Protein AF-A0A950SDT5-F1 (afdb_monomer_lite)

Sequence (131 aa):
MRRQLILTVAAVVVACAPKPQPAPVIAPAAVAPKPAAVSAEALVDHTGDSPETAVTVPADAPNEGIDFQNHWIFDRFGRFRRTGGGIAHAGESSAMRRYEVVKIELPDHSQHTVFFDITENEKTWDSQRKQ

Foldseek 3Di:
DDDDDDDDDDDPPPPPDDDDDDDPDPDPDPPDPQDAQDAPVQCPDCPQQDNSVAAEQPLPCPPLSPVVVVVVCCVVQNDKDFPDWDKGWHHDDPRIWIWTWTWIAHPVRDIGIGTHTCRSNVVVVVVVVVD

Structure (mmCIF, N/CA/C/O backbone):
data_AF-A0A950SDT5-F1
#
_entry.id   AF-A0A950SDT5-F1
#
loop_
_atom_site.group_PDB
_atom_site.id
_atom_site.type_symbol
_atom_site.label_atom_id
_atom_site.label_alt_id
_atom_site.label_comp_id
_atom_site.label_asym_id
_atom_site.label_entity_id
_atom_site.label_seq_id
_atom_site.pdbx_PDB_ins_code
_atom_site.Cartn_x
_atom_site.Cartn_y
_atom_site.Cartn_z
_atom_site.occupancy
_atom_site.B_iso_or_equiv
_atom_site.auth_seq_id
_atom_site.auth_comp_id
_atom_site.auth_asym_id
_atom_site.auth_atom_id
_atom_site.pdbx_PDB_model_num
ATOM 1 N N . MET A 1 1 ? 0.743 62.595 85.386 1.00 37.25 1 MET A N 1
ATOM 2 C CA . MET A 1 1 ? 1.461 61.519 86.104 1.00 37.25 1 MET A CA 1
ATOM 3 C C . MET A 1 1 ? 1.546 60.282 85.207 1.00 37.25 1 MET A C 1
ATOM 5 O O . MET A 1 1 ? 0.549 59.955 84.593 1.00 37.25 1 MET A O 1
ATOM 9 N N . ARG A 1 2 ? 2.741 59.669 85.133 1.00 39.59 2 ARG A N 1
ATOM 10 C CA . ARG A 1 2 ? 3.109 58.273 84.768 1.00 39.59 2 ARG A CA 1
ATOM 11 C C . ARG A 1 2 ? 2.462 57.539 83.560 1.00 39.59 2 ARG A C 1
ATOM 13 O O . ARG A 1 2 ? 1.321 57.114 83.612 1.00 39.59 2 ARG A O 1
ATOM 20 N N . ARG A 1 3 ? 3.336 57.297 82.560 1.00 42.16 3 ARG A N 1
ATOM 21 C CA . ARG A 1 3 ? 3.548 56.124 81.663 1.00 42.16 3 ARG A CA 1
ATOM 22 C C . ARG A 1 3 ? 2.585 54.924 81.778 1.00 42.16 3 ARG A C 1
ATOM 24 O O . ARG A 1 3 ? 2.474 54.391 82.872 1.00 42.16 3 ARG A O 1
ATOM 31 N N . GLN A 1 4 ? 2.196 54.346 80.631 1.00 41.06 4 GLN A N 1
ATOM 32 C CA . GLN A 1 4 ? 2.749 53.071 80.116 1.00 41.06 4 GLN A CA 1
ATOM 33 C C . GLN A 1 4 ? 2.495 52.890 78.600 1.00 41.06 4 GLN A C 1
ATOM 35 O O . GLN A 1 4 ? 1.422 53.204 78.098 1.00 41.06 4 GLN A O 1
ATOM 40 N N . LEU A 1 5 ? 3.528 52.400 77.899 1.00 50.22 5 LEU A N 1
ATOM 41 C CA . LEU A 1 5 ? 3.509 51.837 76.542 1.00 50.22 5 LEU A CA 1
ATOM 42 C C . LEU A 1 5 ? 2.827 50.464 76.563 1.00 50.22 5 LEU A C 1
ATOM 44 O O . LEU A 1 5 ? 3.197 49.669 77.422 1.00 50.22 5 LEU A O 1
ATOM 48 N N . ILE A 1 6 ? 2.032 50.125 75.541 1.00 47.91 6 ILE A N 1
ATOM 49 C CA . ILE A 1 6 ? 1.909 48.739 75.056 1.00 47.91 6 ILE A CA 1
ATOM 50 C C . ILE A 1 6 ? 1.860 48.750 73.520 1.00 47.91 6 ILE A C 1
ATOM 52 O O . ILE A 1 6 ? 0.997 49.382 72.916 1.00 47.91 6 ILE A O 1
ATOM 56 N N . LEU A 1 7 ? 2.836 48.067 72.914 1.00 45.78 7 LEU A N 1
ATOM 57 C CA . LEU A 1 7 ? 2.927 47.749 71.490 1.00 45.78 7 LEU A CA 1
ATOM 58 C C . LEU A 1 7 ? 1.785 46.819 71.056 1.00 45.78 7 LEU A C 1
ATOM 60 O O . LEU A 1 7 ? 1.440 45.88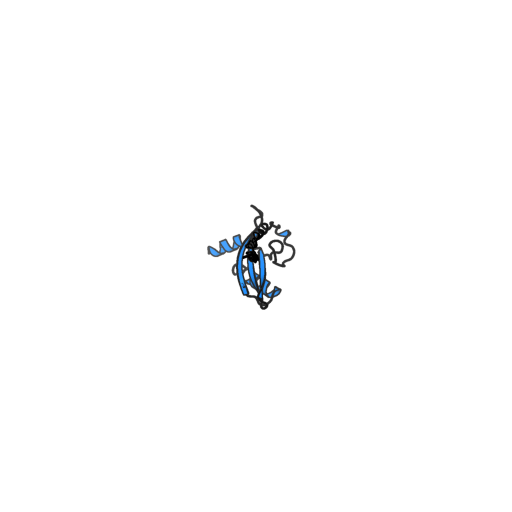9 71.780 1.00 45.78 7 LEU A O 1
ATOM 64 N N . THR A 1 8 ? 1.309 46.955 69.818 1.00 44.91 8 THR A N 1
ATOM 65 C CA . THR A 1 8 ? 0.719 45.818 69.094 1.00 44.91 8 THR A CA 1
ATOM 66 C C . THR A 1 8 ? 1.203 45.802 67.651 1.00 44.91 8 THR A C 1
ATOM 68 O O . THR A 1 8 ? 1.255 46.818 66.963 1.00 44.91 8 THR A O 1
ATOM 71 N N . VAL A 1 9 ? 1.671 44.619 67.272 1.00 48.25 9 VAL A N 1
ATOM 72 C CA . VAL A 1 9 ? 2.500 44.289 66.117 1.00 48.25 9 VAL A CA 1
ATOM 73 C C . VAL A 1 9 ? 1.642 44.163 64.860 1.00 48.25 9 VAL A C 1
ATOM 75 O O . VAL A 1 9 ? 0.591 43.526 64.877 1.00 48.25 9 VAL A O 1
ATOM 78 N N . ALA A 1 10 ? 2.122 44.744 63.762 1.00 43.88 10 ALA A N 1
ATOM 79 C CA . ALA A 1 10 ? 1.591 44.538 62.424 1.00 43.88 10 ALA A CA 1
ATOM 80 C C . ALA A 1 10 ? 1.814 43.081 61.981 1.00 43.88 10 ALA A C 1
ATOM 82 O O . ALA A 1 10 ? 2.952 42.649 61.807 1.00 43.88 10 ALA A O 1
ATOM 83 N N . ALA A 1 11 ? 0.732 42.337 61.758 1.00 42.59 11 ALA A N 1
ATOM 84 C CA . ALA A 1 11 ? 0.771 41.079 61.023 1.00 42.59 11 ALA A CA 1
ATOM 85 C C . ALA A 1 11 ? 0.485 41.370 59.542 1.00 42.59 11 ALA A C 1
ATOM 87 O O . ALA A 1 11 ? -0.657 41.332 59.090 1.00 42.59 11 ALA A O 1
ATOM 88 N N . VAL A 1 12 ? 1.533 41.701 58.782 1.00 47.66 12 VAL A N 1
ATOM 89 C CA . VAL A 1 12 ? 1.480 41.658 57.316 1.00 47.66 12 VAL A CA 1
ATOM 90 C C . VAL A 1 12 ? 1.541 40.187 56.920 1.00 47.66 12 VAL A C 1
ATOM 92 O O . VAL A 1 12 ? 2.595 39.557 56.974 1.00 47.66 12 VAL A O 1
ATOM 95 N N . VAL A 1 13 ? 0.393 39.623 56.553 1.00 46.50 13 VAL A N 1
ATOM 96 C CA . VAL A 1 13 ? 0.324 38.342 55.845 1.00 46.50 13 VAL A CA 1
ATOM 97 C C . VAL A 1 13 ? 0.982 38.525 54.479 1.00 46.50 13 VAL A C 1
ATOM 99 O O . VAL A 1 13 ? 0.414 39.110 53.561 1.00 46.50 13 VAL A O 1
ATOM 102 N N . VAL A 1 14 ? 2.220 38.045 54.361 1.00 44.50 14 VAL A N 1
ATOM 103 C CA . VAL A 1 14 ? 2.907 37.870 53.082 1.00 44.50 14 VAL A CA 1
ATOM 104 C C . VAL A 1 14 ? 2.171 36.764 52.329 1.00 44.50 14 VAL A C 1
ATOM 106 O O . VAL A 1 14 ? 2.380 35.577 52.570 1.00 44.50 14 VAL A O 1
ATOM 109 N N . ALA A 1 15 ? 1.267 37.160 51.437 1.00 46.75 15 ALA A N 1
ATOM 110 C CA . ALA A 1 15 ? 0.688 36.264 50.452 1.00 46.75 15 ALA A CA 1
ATOM 111 C C . ALA A 1 15 ? 1.809 35.806 49.504 1.00 46.75 15 ALA A C 1
ATOM 113 O O . ALA A 1 15 ? 2.302 36.583 48.686 1.00 46.75 15 ALA A O 1
ATOM 114 N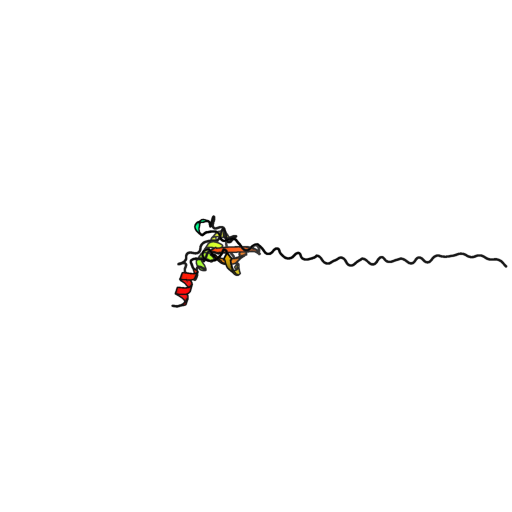 N . CYS A 1 16 ? 2.242 34.550 49.629 1.00 44.12 16 CYS A N 1
ATOM 115 C CA . CYS A 1 16 ? 3.059 33.905 48.607 1.00 44.12 16 CYS A CA 1
ATOM 116 C C . CYS A 1 16 ? 2.236 33.822 47.317 1.00 44.12 16 CYS A C 1
ATOM 118 O O . CYS A 1 16 ? 1.304 33.028 47.215 1.00 44.12 16 CYS A O 1
ATOM 120 N N . ALA A 1 17 ? 2.581 34.649 46.333 1.00 51.59 17 ALA A N 1
ATOM 121 C CA . ALA A 1 17 ? 2.109 34.481 44.969 1.00 51.59 17 ALA A CA 1
ATOM 122 C C . ALA A 1 17 ? 2.640 33.139 44.418 1.00 51.59 17 ALA A C 1
ATOM 124 O O . ALA A 1 17 ? 3.852 32.902 44.493 1.00 51.59 17 ALA A O 1
ATOM 125 N N . PRO A 1 18 ? 1.793 32.246 43.874 1.00 51.19 18 PRO A N 1
ATOM 126 C CA . PRO A 1 18 ? 2.284 31.051 43.207 1.00 51.19 18 PRO A CA 1
ATOM 127 C C . PRO A 1 18 ? 3.059 31.458 41.947 1.00 51.19 18 PRO A C 1
ATOM 129 O O . PRO A 1 18 ? 2.584 32.236 41.119 1.00 51.19 18 PRO A O 1
ATOM 132 N N . LYS A 1 19 ? 4.284 30.941 41.825 1.00 51.94 19 LYS A N 1
ATOM 133 C CA . LYS A 1 19 ? 5.119 31.075 40.625 1.00 51.94 19 LYS A CA 1
ATOM 134 C C . LYS A 1 19 ? 4.361 30.516 39.409 1.00 51.94 19 LYS A C 1
ATOM 136 O O . LYS A 1 19 ? 3.760 29.449 39.540 1.00 51.94 19 LYS A O 1
ATOM 141 N N . PRO A 1 20 ? 4.428 31.159 38.230 1.00 49.53 20 PRO A N 1
ATOM 142 C CA . PRO A 1 20 ? 3.913 30.575 36.998 1.00 49.53 20 PRO A CA 1
ATOM 143 C C . PRO A 1 20 ? 4.600 29.233 36.741 1.00 49.53 20 PRO A C 1
ATOM 145 O O . PRO A 1 20 ? 5.829 29.156 36.675 1.00 49.53 20 PRO A O 1
ATOM 148 N N . GLN A 1 21 ? 3.806 28.173 36.627 1.00 56.75 21 GLN A N 1
ATOM 149 C CA . GLN A 1 21 ? 4.288 26.866 36.210 1.00 56.75 21 GLN A CA 1
ATOM 150 C C . GLN A 1 21 ? 4.651 26.940 34.718 1.00 56.75 21 GLN A C 1
ATOM 152 O O . GLN A 1 21 ? 3.825 27.407 33.929 1.00 56.75 21 GLN A O 1
ATOM 157 N N . PRO A 1 22 ? 5.865 26.535 34.305 1.00 55.12 22 PRO A N 1
ATOM 158 C CA . PRO A 1 22 ? 6.221 26.492 32.893 1.00 55.12 22 PRO A CA 1
ATOM 159 C C . PRO A 1 22 ? 5.250 25.584 32.131 1.00 55.12 22 PRO A C 1
ATOM 161 O O . PRO A 1 22 ? 4.918 24.495 32.604 1.00 55.12 22 PRO A O 1
ATOM 164 N N . ALA A 1 23 ? 4.795 26.037 30.961 1.00 61.16 23 ALA A N 1
ATOM 165 C CA . ALA A 1 23 ? 3.981 25.230 30.061 1.00 61.16 23 ALA A CA 1
ATOM 166 C C . ALA A 1 23 ? 4.719 23.922 29.704 1.00 61.16 23 ALA A C 1
ATOM 168 O O . ALA A 1 23 ? 5.949 23.944 29.574 1.00 61.16 23 ALA A O 1
A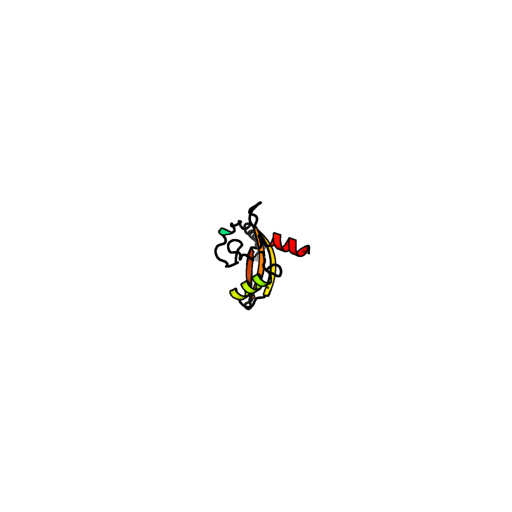TOM 169 N N . PRO A 1 24 ? 4.008 22.791 29.526 1.00 52.88 24 PRO A N 1
ATOM 170 C CA . PRO A 1 24 ? 4.626 21.563 29.050 1.00 52.88 24 PRO A CA 1
ATOM 171 C C . PRO A 1 24 ? 5.282 21.841 27.698 1.00 52.88 24 PRO A C 1
ATOM 173 O O . PRO A 1 24 ? 4.618 22.253 26.746 1.00 52.88 24 PRO A O 1
ATOM 176 N N . VAL A 1 25 ? 6.594 21.641 27.623 1.00 55.75 25 VAL A N 1
ATOM 177 C CA . VAL A 1 25 ? 7.313 21.660 26.353 1.00 55.75 25 VAL A CA 1
ATOM 178 C C . VAL A 1 25 ? 6.794 20.468 25.558 1.00 55.75 25 VAL A C 1
ATOM 180 O O . VAL A 1 25 ? 7.056 19.321 25.917 1.00 55.75 25 VAL A O 1
ATOM 183 N N . ILE A 1 26 ? 6.015 20.736 24.509 1.00 55.22 26 ILE A N 1
ATOM 184 C CA . ILE A 1 26 ? 5.672 19.731 23.505 1.00 55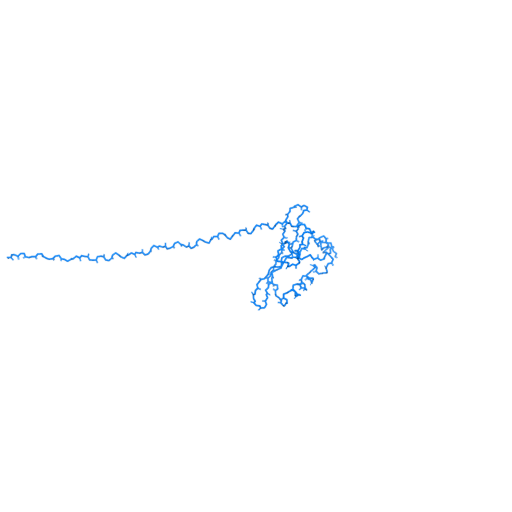.22 26 ILE A CA 1
ATOM 185 C C . ILE A 1 26 ? 7.006 19.313 22.891 1.00 55.22 26 ILE A C 1
ATOM 187 O O . ILE A 1 26 ? 7.635 20.088 22.168 1.00 55.22 26 ILE A O 1
ATOM 191 N N . ALA A 1 27 ? 7.480 18.122 23.253 1.00 52.44 27 ALA A N 1
ATOM 192 C CA . ALA A 1 27 ? 8.627 17.522 22.598 1.00 52.44 27 ALA A CA 1
ATOM 193 C C . ALA A 1 27 ? 8.330 17.471 21.089 1.00 52.44 27 ALA A C 1
ATOM 195 O O . ALA A 1 27 ? 7.208 17.107 20.718 1.00 52.44 27 ALA A O 1
ATOM 196 N N . PRO A 1 28 ? 9.280 17.842 20.212 1.00 49.88 28 PRO A N 1
ATOM 197 C CA . PRO A 1 28 ? 9.113 17.645 18.781 1.00 49.88 28 PRO A CA 1
ATOM 198 C C . PRO A 1 28 ? 8.722 16.188 18.546 1.00 49.88 28 PRO A C 1
ATOM 200 O O . PRO A 1 28 ? 9.393 15.288 19.057 1.00 49.88 28 PRO A O 1
ATOM 203 N N . ALA A 1 29 ? 7.626 15.959 17.818 1.00 56.38 29 ALA A N 1
ATOM 204 C CA . ALA A 1 29 ? 7.289 14.624 17.354 1.00 56.38 29 ALA A CA 1
ATOM 205 C C . ALA A 1 29 ? 8.543 14.062 16.678 1.00 56.38 29 ALA A C 1
ATOM 207 O O . ALA A 1 29 ? 9.074 14.689 15.757 1.00 56.38 29 ALA A O 1
ATOM 208 N N . ALA A 1 30 ? 9.062 12.948 17.199 1.00 49.47 30 ALA A N 1
ATOM 209 C CA . ALA A 1 30 ? 10.201 12.281 16.600 1.00 49.47 30 ALA A CA 1
ATOM 210 C C . ALA A 1 30 ? 9.852 12.048 15.131 1.00 49.47 30 ALA A C 1
ATOM 212 O O . ALA A 1 30 ? 8.862 11.381 14.824 1.00 49.47 30 ALA A O 1
ATOM 213 N N . VAL A 1 31 ? 10.613 12.673 14.232 1.00 48.66 31 VAL A N 1
ATOM 214 C CA . VAL A 1 31 ? 10.480 12.427 12.801 1.00 48.66 31 VAL A CA 1
ATOM 215 C C . VAL A 1 31 ? 10.758 10.943 12.635 1.00 48.66 31 VAL A C 1
ATOM 217 O O . VAL A 1 31 ? 11.875 10.497 12.904 1.00 48.66 31 VAL A O 1
ATOM 220 N N . ALA A 1 32 ? 9.722 10.174 12.295 1.00 53.88 32 ALA A N 1
ATOM 221 C CA . ALA A 1 32 ? 9.887 8.759 12.025 1.00 53.88 32 ALA A CA 1
ATOM 222 C C . ALA A 1 32 ? 10.995 8.622 10.966 1.00 53.88 32 ALA A C 1
ATOM 224 O O . ALA A 1 32 ? 10.977 9.375 9.983 1.00 53.88 32 ALA A O 1
ATOM 225 N N . PRO A 1 33 ? 11.996 7.750 11.182 1.00 52.31 33 PRO A N 1
ATOM 226 C CA . PRO A 1 33 ? 13.074 7.576 10.224 1.00 52.31 33 PRO A CA 1
ATOM 227 C C . PRO A 1 33 ? 12.474 7.251 8.857 1.00 52.31 33 PRO A C 1
ATOM 229 O O . PRO A 1 33 ? 11.486 6.520 8.762 1.00 52.31 33 PRO A O 1
ATOM 232 N N . LYS A 1 34 ? 13.055 7.832 7.800 1.00 53.84 34 LYS A N 1
ATOM 233 C CA . LYS A 1 34 ? 12.657 7.512 6.429 1.00 53.84 34 LYS A CA 1
ATOM 234 C C . LYS A 1 34 ? 12.739 5.985 6.275 1.00 53.84 34 LYS A C 1
ATOM 236 O O . LYS A 1 34 ? 13.806 5.442 6.571 1.00 53.84 34 LYS A O 1
ATOM 241 N N . PRO A 1 35 ? 11.661 5.306 5.848 1.00 57.28 35 PRO A N 1
ATOM 242 C CA . PRO A 1 35 ? 11.677 3.859 5.694 1.00 57.28 35 PRO A CA 1
ATOM 243 C C . PRO A 1 35 ? 12.831 3.427 4.790 1.00 57.28 35 PRO A C 1
ATOM 245 O O . PRO A 1 35 ? 13.079 4.044 3.744 1.00 57.28 35 PRO A O 1
ATOM 248 N N . ALA A 1 36 ? 13.559 2.397 5.212 1.00 63.25 36 ALA A N 1
ATOM 249 C CA . ALA A 1 36 ? 14.586 1.795 4.380 1.00 63.25 36 ALA A CA 1
ATOM 250 C C . ALA A 1 36 ? 13.901 1.060 3.218 1.00 63.25 36 ALA A C 1
ATOM 252 O O . ALA A 1 36 ? 12.837 0.471 3.393 1.00 63.25 36 ALA A O 1
ATOM 253 N N . ALA A 1 37 ? 14.478 1.100 2.014 1.00 58.22 37 ALA A N 1
ATOM 254 C CA . ALA A 1 37 ? 13.980 0.212 0.967 1.00 58.22 37 ALA A CA 1
ATOM 255 C C . ALA A 1 37 ? 14.345 -1.230 1.298 1.00 58.22 37 ALA A C 1
ATOM 257 O O . ALA A 1 37 ? 15.505 -1.537 1.570 1.00 58.22 37 ALA A O 1
ATOM 258 N N . VAL A 1 38 ? 13.354 -2.103 1.178 1.00 64.88 38 VAL A N 1
ATOM 259 C CA . VAL A 1 38 ? 13.544 -3.547 1.069 1.00 64.88 38 VAL A CA 1
ATOM 260 C C . VAL A 1 38 ? 13.487 -3.951 -0.398 1.00 64.88 38 VAL A C 1
ATOM 262 O O . VAL A 1 38 ? 12.732 -3.364 -1.177 1.00 64.88 38 VAL A O 1
ATOM 265 N N . SER A 1 39 ? 14.290 -4.935 -0.801 1.00 58.19 39 SER A N 1
ATOM 266 C CA . SER A 1 39 ? 14.237 -5.457 -2.170 1.00 58.19 39 SER A CA 1
ATOM 267 C C . SER A 1 39 ? 12.909 -6.185 -2.429 1.00 58.19 39 SER A C 1
ATOM 269 O O . SER A 1 39 ? 12.211 -6.562 -1.487 1.00 58.19 39 SER A O 1
ATOM 271 N N . ALA A 1 40 ? 12.522 -6.353 -3.699 1.00 60.03 40 ALA A N 1
ATOM 272 C CA . ALA A 1 40 ? 11.253 -6.999 -4.071 1.00 60.03 40 ALA A CA 1
ATOM 273 C C . ALA A 1 40 ? 11.141 -8.410 -3.499 1.00 60.03 40 ALA A C 1
ATOM 275 O O . ALA A 1 40 ? 10.088 -8.810 -3.016 1.00 60.03 40 ALA A O 1
ATOM 276 N N . GLU A 1 41 ? 12.262 -9.122 -3.487 1.00 58.59 41 GLU A N 1
ATOM 277 C CA . GLU A 1 41 ? 12.380 -10.495 -3.011 1.00 58.59 41 GLU A CA 1
ATOM 278 C C . GLU A 1 41 ? 12.367 -10.586 -1.477 1.00 58.59 41 GLU A C 1
ATOM 280 O O . GLU A 1 41 ? 12.165 -11.666 -0.930 1.00 58.59 41 GLU A O 1
ATOM 285 N N . ALA A 1 42 ? 12.602 -9.463 -0.789 1.00 57.25 42 ALA A N 1
ATOM 286 C CA . ALA A 1 42 ? 12.663 -9.360 0.666 1.00 57.25 42 ALA A CA 1
ATOM 287 C C . ALA A 1 42 ? 11.357 -8.854 1.300 1.00 57.25 42 ALA A C 1
ATOM 289 O O . ALA A 1 42 ? 11.302 -8.723 2.522 1.00 57.25 42 ALA A O 1
ATOM 290 N N . LEU A 1 43 ? 10.318 -8.578 0.500 1.00 60.16 43 LEU A N 1
ATOM 291 C CA . LEU A 1 43 ? 8.967 -8.333 1.006 1.00 60.16 43 LEU A CA 1
ATOM 292 C C . LEU A 1 43 ? 8.442 -9.644 1.606 1.00 60.16 43 LEU A C 1
ATOM 294 O O . LEU A 1 43 ? 8.038 -10.557 0.885 1.00 60.16 43 LEU A O 1
ATOM 298 N N . VAL A 1 44 ? 8.514 -9.758 2.933 1.00 55.19 44 VAL A N 1
ATOM 299 C CA . VAL A 1 44 ? 8.071 -10.938 3.678 1.00 55.19 44 VAL A CA 1
ATOM 300 C C . VAL A 1 44 ? 6.767 -10.615 4.389 1.00 55.19 44 VAL A C 1
ATOM 302 O O . VAL A 1 44 ? 6.708 -9.734 5.237 1.00 55.19 44 VAL A O 1
ATOM 305 N N . ASP A 1 45 ? 5.769 -11.416 4.038 1.00 54.44 45 ASP A N 1
ATOM 306 C CA . ASP A 1 45 ? 4.389 -11.430 4.508 1.00 54.44 45 ASP A CA 1
ATOM 307 C C . ASP A 1 45 ? 3.580 -10.150 4.244 1.00 54.44 45 ASP A C 1
ATOM 309 O O . ASP A 1 45 ? 3.922 -9.029 4.604 1.00 54.44 45 ASP A O 1
ATOM 313 N N . HIS A 1 46 ? 2.449 -10.365 3.583 1.00 64.38 46 HIS A N 1
ATOM 314 C CA . HIS A 1 46 ? 1.554 -9.368 3.018 1.00 64.38 46 HIS A CA 1
ATOM 315 C C . HIS A 1 46 ? 0.682 -8.736 4.103 1.00 64.38 46 HIS A C 1
ATOM 317 O O . HIS A 1 46 ? -0.532 -8.703 3.959 1.00 64.38 46 HIS A O 1
ATOM 323 N N . THR A 1 47 ? 1.221 -8.320 5.246 1.00 82.25 47 THR A N 1
ATOM 324 C CA . THR A 1 47 ? 0.407 -7.703 6.306 1.00 82.25 47 THR A CA 1
ATOM 325 C C . THR A 1 47 ? 0.042 -6.260 5.981 1.00 82.25 47 THR A C 1
ATOM 327 O O . THR A 1 47 ? -0.989 -5.7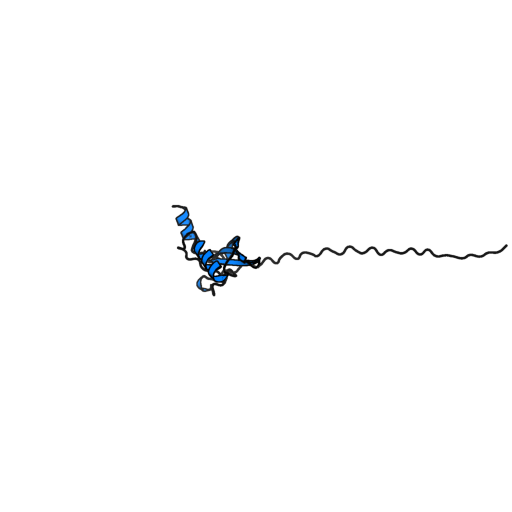80 6.456 1.00 82.25 47 THR A O 1
ATOM 330 N N . GLY A 1 48 ? 0.834 -5.605 5.125 1.00 85.06 48 GLY A N 1
ATOM 331 C CA . GLY A 1 48 ? 0.586 -4.268 4.605 1.00 85.06 48 GLY A CA 1
ATOM 332 C C . GLY A 1 48 ? 0.727 -3.159 5.642 1.00 85.06 48 GLY A C 1
ATOM 333 O O . GLY A 1 48 ? 0.328 -2.042 5.362 1.00 85.06 48 GLY A O 1
ATOM 334 N N . ASP A 1 49 ? 1.250 -3.420 6.834 1.00 89.50 49 ASP A N 1
ATOM 335 C CA . ASP A 1 49 ? 1.349 -2.455 7.935 1.00 89.50 49 ASP A CA 1
ATOM 336 C C . ASP A 1 49 ? 2.595 -1.556 7.863 1.00 89.50 49 ASP A C 1
ATOM 338 O O . ASP A 1 49 ? 2.649 -0.522 8.534 1.00 89.50 49 ASP A O 1
ATOM 342 N N . SER A 1 50 ? 3.565 -1.893 7.009 1.00 88.19 50 SER A N 1
ATOM 343 C CA . SER A 1 50 ? 4.737 -1.066 6.726 1.00 88.19 50 SER A CA 1
ATOM 344 C C . SER A 1 50 ? 5.219 -1.225 5.273 1.00 88.19 50 SER A C 1
ATOM 346 O O . SER A 1 50 ? 4.756 -2.112 4.555 1.00 88.19 50 SER A O 1
ATOM 348 N N . PRO A 1 51 ? 6.153 -0.379 4.796 1.00 86.75 51 PRO A N 1
ATOM 349 C CA . PRO A 1 51 ? 6.794 -0.566 3.491 1.00 86.75 51 PRO A CA 1
ATOM 350 C C . PRO A 1 51 ? 7.502 -1.920 3.334 1.00 86.75 51 PRO A C 1
ATOM 352 O O . PRO A 1 51 ? 7.569 -2.450 2.229 1.00 86.75 51 PRO A O 1
ATOM 355 N N . GLU A 1 52 ? 8.018 -2.485 4.427 1.00 83.81 52 GLU A N 1
ATOM 356 C CA . GLU A 1 52 ? 8.719 -3.772 4.452 1.00 83.81 52 GLU A CA 1
ATOM 357 C C . GLU A 1 52 ? 7.784 -4.981 4.295 1.00 83.81 52 GLU A C 1
ATOM 359 O O . GLU A 1 52 ? 8.214 -6.032 3.821 1.00 83.81 52 GLU A O 1
ATOM 364 N N . THR A 1 53 ? 6.510 -4.816 4.653 1.00 87.12 53 THR A N 1
ATOM 365 C CA . THR A 1 53 ? 5.444 -5.830 4.568 1.00 87.12 53 THR A CA 1
ATOM 366 C C . THR A 1 53 ? 4.376 -5.459 3.533 1.00 87.12 53 THR A C 1
ATOM 368 O O . THR A 1 53 ? 3.248 -5.967 3.554 1.00 87.12 53 THR A O 1
ATOM 371 N N . ALA A 1 54 ? 4.706 -4.526 2.634 1.00 90.44 54 ALA A N 1
ATOM 372 C CA . ALA A 1 54 ? 3.768 -3.969 1.674 1.00 90.44 54 ALA A CA 1
ATOM 373 C C . ALA A 1 54 ? 3.185 -5.043 0.745 1.00 90.44 54 ALA A C 1
ATOM 375 O O . ALA A 1 54 ? 3.853 -5.991 0.327 1.00 90.44 54 ALA A O 1
ATOM 376 N N . VAL A 1 55 ? 1.920 -4.862 0.371 1.00 91.62 55 VAL A N 1
ATOM 377 C CA . VAL A 1 55 ? 1.220 -5.782 -0.528 1.00 91.62 55 VAL A CA 1
ATOM 378 C C . VAL A 1 55 ? 1.515 -5.397 -1.974 1.00 91.62 55 VAL A C 1
ATOM 380 O O . VAL A 1 55 ? 1.180 -4.295 -2.403 1.00 91.62 55 VAL A O 1
ATOM 383 N N . THR A 1 56 ? 2.122 -6.296 -2.746 1.00 91.56 56 THR A N 1
ATOM 384 C CA . THR A 1 56 ? 2.393 -6.052 -4.168 1.00 91.56 56 THR A CA 1
ATOM 385 C C . THR A 1 56 ? 1.097 -5.989 -4.968 1.00 91.56 56 THR A C 1
ATOM 387 O O . THR A 1 56 ? 0.308 -6.935 -4.968 1.00 91.56 56 THR A O 1
ATOM 390 N N . VAL A 1 57 ? 0.894 -4.881 -5.678 1.00 90.75 57 VAL A N 1
ATOM 391 C CA . VAL A 1 57 ? -0.210 -4.733 -6.628 1.00 90.75 57 VAL A CA 1
ATOM 392 C C . VAL A 1 57 ? 0.244 -5.283 -7.981 1.00 90.75 57 VAL A C 1
ATOM 394 O O . VAL A 1 57 ? 1.311 -4.899 -8.459 1.00 90.75 57 VAL A O 1
ATOM 397 N N . PRO A 1 58 ? -0.531 -6.163 -8.639 1.00 88.00 58 PRO A N 1
ATOM 398 C CA . PRO A 1 58 ? -0.192 -6.618 -9.984 1.00 88.00 58 PRO A CA 1
ATOM 399 C C . PRO A 1 58 ? -0.073 -5.434 -10.952 1.00 88.00 58 PRO A C 1
ATOM 401 O O . PRO A 1 58 ? -0.928 -4.547 -10.958 1.00 88.00 58 PRO A O 1
ATOM 404 N N . ALA A 1 59 ? 0.984 -5.401 -11.768 1.00 86.31 59 ALA A N 1
ATOM 405 C CA . ALA A 1 59 ? 1.255 -4.287 -12.687 1.00 86.31 59 ALA A CA 1
ATOM 406 C C . ALA A 1 59 ? 0.170 -4.116 -13.768 1.00 86.31 59 ALA A C 1
ATOM 408 O O . ALA A 1 59 ? -0.013 -3.023 -14.302 1.00 86.31 59 ALA A O 1
ATOM 409 N N . ASP A 1 60 ? -0.544 -5.194 -14.078 1.00 82.38 60 ASP A N 1
ATOM 410 C CA . ASP A 1 60 ? -1.660 -5.283 -15.016 1.00 82.38 60 ASP A CA 1
ATOM 411 C C . ASP A 1 60 ? -3.035 -5.193 -14.332 1.00 82.38 60 ASP A C 1
ATOM 413 O O . ASP A 1 60 ? -4.062 -5.359 -14.994 1.00 82.38 60 ASP A O 1
ATOM 417 N N . ALA A 1 61 ? -3.079 -4.908 -13.023 1.00 84.62 61 ALA A N 1
ATOM 418 C CA . ALA A 1 61 ? -4.337 -4.765 -12.308 1.00 84.62 61 ALA A CA 1
ATOM 419 C C . ALA A 1 61 ? -5.185 -3.635 -12.932 1.00 84.62 61 ALA A C 1
ATOM 421 O O . ALA A 1 61 ? -4.680 -2.522 -13.136 1.00 84.62 61 ALA A O 1
ATOM 422 N N . PRO A 1 62 ? -6.475 -3.893 -13.221 1.00 83.06 62 PRO A N 1
ATOM 423 C CA . PRO A 1 62 ? -7.364 -2.895 -13.799 1.00 83.06 62 PRO A CA 1
ATOM 424 C C . PRO A 1 62 ? -7.596 -1.735 -12.827 1.00 83.06 62 PRO A C 1
ATOM 426 O O . PRO A 1 62 ? -7.348 -1.858 -11.625 1.00 83.06 62 PRO A O 1
ATOM 429 N N . ASN A 1 63 ? -8.109 -0.618 -13.355 1.00 86.56 63 ASN A N 1
ATOM 430 C CA . ASN A 1 63 ? -8.485 0.562 -12.566 1.00 86.56 63 ASN A CA 1
ATOM 431 C C . ASN A 1 63 ? -7.355 1.036 -11.633 1.00 86.56 63 ASN A C 1
ATOM 433 O O . ASN A 1 63 ? -7.563 1.248 -10.440 1.00 86.56 63 ASN A O 1
ATOM 437 N N . GLU A 1 64 ? -6.131 1.095 -12.162 1.00 84.50 64 GLU A N 1
ATOM 438 C CA . GLU A 1 64 ? -4.937 1.476 -11.400 1.00 84.50 64 GLU A CA 1
ATOM 439 C C . GLU A 1 64 ? -4.760 0.654 -10.101 1.00 84.50 64 GLU A C 1
ATOM 441 O O . GLU A 1 64 ? -4.304 1.142 -9.068 1.00 84.50 64 GLU A O 1
ATOM 446 N N . GLY A 1 65 ? -5.174 -0.619 -10.115 1.00 89.69 65 GLY A N 1
ATOM 447 C CA . GLY A 1 65 ? -5.087 -1.514 -8.962 1.00 89.69 65 GLY A CA 1
ATOM 448 C C . GLY A 1 65 ? -5.990 -1.151 -7.778 1.00 89.69 65 GLY A C 1
ATOM 449 O O . GLY A 1 65 ? -5.928 -1.827 -6.751 1.00 89.69 65 GLY A O 1
ATOM 450 N N . ILE A 1 66 ? -6.853 -0.138 -7.898 1.00 91.50 66 ILE A N 1
ATOM 451 C CA . ILE A 1 66 ? -7.746 0.318 -6.821 1.00 91.50 66 ILE A CA 1
ATOM 452 C C . ILE A 1 66 ? -8.674 -0.814 -6.366 1.00 91.50 66 ILE A C 1
ATOM 454 O O . ILE A 1 66 ? -8.885 -1.003 -5.164 1.00 91.50 66 ILE A O 1
ATOM 458 N N . ASP A 1 67 ? -9.193 -1.595 -7.313 1.00 91.62 67 ASP A N 1
ATOM 459 C CA . ASP A 1 67 ? -10.109 -2.701 -7.030 1.00 91.62 67 ASP A CA 1
ATOM 460 C C . ASP A 1 67 ? -9.398 -3.818 -6.258 1.00 91.62 67 ASP A C 1
ATOM 462 O O . ASP A 1 67 ? -9.919 -4.313 -5.259 1.00 91.62 67 ASP A O 1
ATOM 466 N N . PHE A 1 68 ? -8.169 -4.154 -6.664 1.00 92.94 68 PHE A N 1
ATOM 467 C CA . PHE A 1 68 ? -7.324 -5.117 -5.958 1.00 92.94 68 PHE A CA 1
ATOM 468 C C . PHE A 1 68 ? -7.065 -4.670 -4.516 1.00 92.94 68 PHE A C 1
ATOM 470 O O . PHE A 1 68 ? -7.301 -5.435 -3.584 1.00 92.94 68 PHE A O 1
ATOM 477 N N . GLN A 1 69 ? -6.647 -3.416 -4.322 1.00 94.81 69 GLN A N 1
ATOM 478 C CA . GLN A 1 69 ? -6.391 -2.869 -2.989 1.00 94.81 69 GLN A CA 1
ATOM 479 C C . GLN A 1 69 ? -7.645 -2.925 -2.109 1.00 94.81 69 GLN A C 1
ATOM 481 O O . GLN A 1 69 ? -7.573 -3.319 -0.949 1.00 94.81 69 GLN A O 1
ATOM 486 N N . ASN A 1 70 ? -8.805 -2.534 -2.646 1.00 95.81 70 ASN A N 1
ATOM 487 C CA . ASN A 1 70 ? -10.059 -2.532 -1.895 1.00 95.81 70 ASN A CA 1
ATOM 488 C C . ASN A 1 70 ? -10.514 -3.939 -1.507 1.00 95.81 70 ASN A C 1
ATOM 490 O O . ASN A 1 70 ? -10.926 -4.130 -0.365 1.00 95.81 70 ASN A O 1
ATOM 494 N N . HIS A 1 71 ? -10.429 -4.908 -2.423 1.00 95.38 71 HIS A N 1
ATOM 495 C CA . HIS A 1 71 ? -10.740 -6.302 -2.111 1.00 95.38 71 HIS A CA 1
ATOM 496 C C . HIS A 1 71 ? -9.791 -6.856 -1.056 1.00 95.38 71 HIS A C 1
ATOM 498 O O . HIS A 1 71 ? -10.249 -7.404 -0.061 1.00 95.38 71 HIS A O 1
ATOM 504 N N . TRP A 1 72 ? -8.489 -6.613 -1.202 1.00 94.50 72 TRP A N 1
ATOM 505 C CA . TRP A 1 72 ? -7.505 -7.067 -0.230 1.00 94.50 72 TRP A CA 1
ATOM 506 C C . TRP A 1 72 ? -7.767 -6.500 1.179 1.00 94.50 72 TRP A C 1
ATOM 508 O O . TRP A 1 72 ? -7.759 -7.239 2.163 1.00 94.50 72 TRP A O 1
ATOM 518 N N . ILE A 1 73 ? -8.065 -5.196 1.288 1.00 96.06 73 ILE A N 1
ATOM 519 C CA . ILE A 1 73 ? -8.419 -4.564 2.572 1.00 96.06 73 ILE A CA 1
ATOM 520 C C . ILE A 1 73 ? -9.704 -5.180 3.131 1.00 96.06 73 ILE A C 1
ATOM 522 O O . ILE A 1 73 ? -9.773 -5.458 4.329 1.00 96.06 73 ILE A O 1
ATOM 526 N N . PHE A 1 74 ? -10.717 -5.386 2.285 1.00 95.25 74 PHE A N 1
ATOM 527 C CA . PHE A 1 74 ? -11.991 -5.963 2.703 1.00 95.25 74 PHE A CA 1
ATOM 528 C C . PHE A 1 74 ? -11.822 -7.383 3.247 1.00 95.25 74 PHE A C 1
ATOM 530 O O . PHE A 1 74 ? -12.357 -7.698 4.307 1.00 95.25 74 PHE A O 1
ATOM 537 N N . ASP A 1 75 ? -11.042 -8.216 2.566 1.00 93.44 75 ASP A N 1
ATOM 538 C CA . ASP A 1 75 ? -10.796 -9.597 2.976 1.00 93.44 75 ASP A CA 1
ATOM 539 C C . ASP A 1 75 ? -10.068 -9.667 4.326 1.00 93.44 75 ASP A C 1
ATOM 541 O O . ASP A 1 75 ? -10.309 -10.580 5.118 1.00 93.44 75 ASP A O 1
ATOM 545 N N . ARG A 1 76 ? -9.208 -8.683 4.624 1.00 93.50 76 ARG A N 1
ATOM 546 C CA . ARG A 1 76 ? -8.423 -8.649 5.865 1.00 93.50 76 ARG A CA 1
ATOM 547 C C . ARG A 1 76 ? -9.132 -7.989 7.043 1.00 93.50 76 ARG A C 1
ATOM 549 O O . ARG A 1 76 ? -9.024 -8.475 8.167 1.00 93.50 76 ARG A O 1
ATOM 556 N N . PHE A 1 77 ? -9.816 -6.873 6.812 1.00 94.56 77 PHE A N 1
ATOM 557 C CA . PHE A 1 77 ? -10.379 -6.033 7.874 1.00 94.56 77 PHE A CA 1
ATOM 558 C C . PHE A 1 77 ? -11.914 -5.993 7.880 1.00 94.56 77 PHE A C 1
ATOM 560 O O . PHE A 1 77 ? -12.517 -5.441 8.801 1.00 94.56 77 PHE A O 1
ATOM 567 N N . GLY A 1 78 ? -12.572 -6.575 6.876 1.00 95.31 78 GLY A N 1
ATOM 568 C CA . GLY A 1 78 ? -14.015 -6.477 6.690 1.00 95.31 78 GLY A CA 1
ATOM 569 C C . GLY A 1 78 ? -14.432 -5.105 6.162 1.00 95.31 78 GLY A C 1
ATOM 570 O O . GLY A 1 78 ? -13.761 -4.501 5.331 1.00 95.31 78 GLY A O 1
ATOM 571 N N . ARG A 1 79 ? -15.582 -4.591 6.617 1.00 97.56 79 ARG A N 1
ATOM 572 C CA . ARG A 1 79 ? -16.060 -3.262 6.197 1.00 97.56 79 ARG A CA 1
ATOM 573 C C . ARG A 1 79 ? -15.086 -2.179 6.651 1.00 97.56 79 ARG A C 1
ATOM 575 O O . ARG A 1 79 ? -14.749 -2.115 7.825 1.00 97.56 79 ARG A O 1
ATOM 582 N N . PHE A 1 80 ? -14.739 -1.273 5.749 1.00 98.00 80 PHE A N 1
ATOM 583 C CA . PHE A 1 80 ? -13.851 -0.155 6.039 1.00 98.00 80 PHE A CA 1
ATOM 584 C C . PHE A 1 80 ? -14.308 1.106 5.307 1.00 98.00 80 PHE A C 1
ATOM 586 O O . PHE A 1 80 ? -15.056 1.053 4.328 1.00 98.00 80 PHE A O 1
ATOM 593 N N . ARG A 1 81 ? -13.818 2.252 5.770 1.00 98.00 81 ARG A N 1
ATOM 594 C CA . ARG A 1 81 ? -13.906 3.537 5.078 1.00 98.00 81 ARG A CA 1
ATOM 595 C C . ARG A 1 81 ? -12.495 4.027 4.789 1.00 98.00 81 ARG A C 1
ATOM 597 O O . ARG A 1 81 ? -11.703 4.144 5.718 1.00 98.00 81 ARG A O 1
ATOM 604 N N . ARG A 1 82 ? -12.173 4.367 3.536 1.00 96.69 82 ARG A N 1
ATOM 605 C CA . ARG A 1 82 ? -10.926 5.097 3.244 1.00 96.69 82 ARG A CA 1
ATOM 606 C C . ARG A 1 82 ? -11.031 6.501 3.842 1.00 96.69 82 ARG A C 1
ATOM 608 O O . ARG A 1 82 ? -11.971 7.237 3.548 1.00 96.69 82 ARG A O 1
ATOM 615 N N . THR A 1 83 ? -10.091 6.858 4.707 1.00 97.44 83 THR A N 1
ATOM 616 C CA . THR A 1 83 ? -10.024 8.172 5.365 1.00 97.44 83 THR A CA 1
ATOM 617 C C . THR A 1 83 ? -9.023 9.106 4.703 1.00 97.44 83 THR A C 1
ATOM 619 O O . THR A 1 83 ? -9.097 10.318 4.888 1.00 97.44 83 THR A O 1
ATOM 622 N N . GLY A 1 84 ? -8.109 8.556 3.910 1.00 94.88 84 GLY A N 1
ATOM 623 C CA . GLY A 1 84 ? -7.134 9.308 3.142 1.00 94.88 84 GLY A CA 1
ATOM 624 C C . GLY A 1 84 ? -6.046 8.395 2.604 1.00 94.88 84 GLY A C 1
ATOM 625 O O . GLY A 1 84 ? -6.170 7.171 2.623 1.00 94.88 84 GLY A O 1
ATOM 626 N N . GLY A 1 85 ? -4.965 9.003 2.141 1.00 92.88 85 GLY A N 1
ATOM 627 C CA . GLY A 1 85 ? -3.836 8.274 1.599 1.00 92.88 85 GLY A CA 1
ATOM 628 C C . GLY A 1 85 ? -2.869 9.181 0.861 1.00 92.88 85 GLY A C 1
ATOM 629 O O . GLY A 1 85 ? -2.966 10.408 0.951 1.00 92.88 85 GLY A O 1
ATOM 630 N N . GLY A 1 86 ? -1.928 8.568 0.160 1.00 92.69 86 GLY A N 1
ATOM 631 C CA . GLY A 1 86 ? -0.974 9.256 -0.692 1.00 92.69 86 GLY A CA 1
ATOM 632 C C . GLY A 1 86 ? 0.140 8.329 -1.144 1.00 92.69 86 GLY A C 1
ATOM 633 O O . GLY A 1 86 ? 0.097 7.124 -0.934 1.00 92.69 86 GLY A O 1
ATOM 634 N N . ILE A 1 87 ? 1.171 8.921 -1.729 1.00 91.88 87 ILE A N 1
ATOM 635 C CA . ILE A 1 87 ? 2.312 8.184 -2.258 1.00 91.88 87 ILE A CA 1
ATOM 636 C C . ILE A 1 87 ? 3.496 8.318 -1.308 1.00 91.88 87 ILE A C 1
ATOM 638 O O . ILE A 1 87 ? 3.896 9.433 -0.963 1.00 91.88 87 ILE A O 1
ATOM 642 N N . ALA A 1 88 ? 4.105 7.191 -0.953 1.00 89.50 88 ALA A N 1
ATOM 643 C CA . ALA A 1 88 ? 5.392 7.140 -0.272 1.00 89.50 88 ALA A CA 1
ATOM 644 C C . ALA A 1 88 ? 6.488 6.591 -1.192 1.00 89.50 88 ALA A C 1
ATOM 646 O O . ALA A 1 88 ? 6.231 5.803 -2.100 1.00 89.50 88 ALA A O 1
ATOM 647 N N . HIS A 1 89 ? 7.728 7.000 -0.922 1.00 90.62 89 HIS A N 1
ATOM 648 C CA . HIS A 1 89 ? 8.918 6.483 -1.590 1.00 90.62 89 HIS A CA 1
ATOM 649 C C . HIS A 1 89 ? 9.919 5.990 -0.544 1.00 90.62 89 HIS A C 1
ATOM 651 O O . HIS A 1 89 ? 10.200 6.710 0.419 1.00 90.62 89 HIS A O 1
ATOM 657 N N . ALA A 1 90 ? 10.487 4.802 -0.748 1.00 85.62 90 ALA A N 1
ATOM 658 C CA . ALA A 1 90 ? 11.576 4.273 0.077 1.00 85.62 90 ALA A CA 1
ATOM 659 C C . ALA A 1 90 ? 12.761 3.862 -0.798 1.00 85.62 90 ALA A C 1
ATOM 661 O O . ALA A 1 90 ? 12.583 3.505 -1.959 1.00 85.62 90 ALA A O 1
ATOM 662 N N . GLY A 1 91 ? 13.971 3.906 -0.244 1.00 81.00 91 GLY A N 1
ATOM 663 C CA . GLY A 1 91 ? 15.200 3.607 -0.986 1.00 81.00 91 GLY A CA 1
ATOM 664 C C . GLY A 1 91 ? 15.792 4.782 -1.747 1.00 81.00 91 GLY A C 1
ATOM 665 O O . GLY A 1 91 ? 15.402 5.940 -1.555 1.00 81.00 91 GLY A O 1
ATOM 666 N N . GLU A 1 92 ? 16.780 4.461 -2.582 1.00 76.19 92 GLU A N 1
ATOM 667 C CA . GLU A 1 92 ? 17.614 5.422 -3.299 1.00 76.19 92 GLU A CA 1
ATOM 668 C C . GLU A 1 92 ? 17.876 4.972 -4.742 1.00 76.19 92 GLU A C 1
ATOM 670 O O . GLU A 1 92 ? 18.085 3.788 -5.016 1.00 76.19 92 GLU A O 1
ATOM 675 N N . SER A 1 93 ? 17.917 5.941 -5.661 1.00 77.81 93 SER A N 1
ATOM 676 C CA . SER A 1 93 ? 18.300 5.756 -7.068 1.00 77.81 93 SER A CA 1
ATOM 677 C C . SER A 1 93 ? 17.574 4.579 -7.744 1.00 77.81 93 SER A C 1
ATOM 679 O O . SER A 1 93 ? 16.347 4.553 -7.781 1.00 77.81 93 SER A O 1
ATOM 681 N N . SER A 1 94 ? 18.310 3.597 -8.276 1.00 68.06 94 SER A N 1
ATOM 682 C CA . SER A 1 94 ? 17.762 2.435 -8.987 1.00 68.06 94 SER A CA 1
ATOM 683 C C . SER A 1 94 ? 17.039 1.424 -8.092 1.00 68.06 94 SER A C 1
ATOM 685 O O . SER A 1 94 ? 16.418 0.508 -8.617 1.00 68.06 94 SER A O 1
ATOM 687 N N . ALA A 1 95 ? 17.119 1.572 -6.767 1.00 75.12 95 ALA A N 1
ATOM 688 C CA . ALA A 1 95 ? 16.383 0.768 -5.793 1.00 75.12 95 ALA A CA 1
ATOM 689 C C . ALA A 1 95 ? 15.222 1.552 -5.150 1.00 75.12 95 ALA A C 1
ATOM 691 O O . ALA A 1 95 ? 14.690 1.135 -4.120 1.00 75.12 95 ALA A O 1
ATOM 692 N N . MET A 1 96 ? 14.850 2.712 -5.710 1.00 84.38 96 MET A N 1
ATOM 693 C CA . MET A 1 96 ? 13.717 3.487 -5.214 1.00 84.38 96 MET A CA 1
ATOM 694 C C . MET A 1 96 ? 12.411 2.731 -5.465 1.00 84.38 96 MET A C 1
ATOM 696 O O . MET A 1 96 ? 12.092 2.366 -6.593 1.00 84.38 96 MET A O 1
ATOM 700 N N . ARG A 1 97 ? 11.649 2.535 -4.395 1.00 88.00 97 ARG A N 1
ATOM 701 C CA . ARG A 1 97 ? 10.352 1.862 -4.395 1.00 88.00 97 ARG A CA 1
ATOM 702 C C . ARG A 1 97 ? 9.253 2.862 -4.134 1.00 88.00 97 ARG A C 1
ATOM 704 O O . ARG A 1 97 ? 9.466 3.843 -3.412 1.00 88.00 97 ARG A O 1
ATOM 711 N N . ARG A 1 98 ? 8.084 2.600 -4.705 1.00 89.88 98 ARG A N 1
ATOM 712 C CA . ARG A 1 98 ? 6.913 3.462 -4.605 1.00 89.88 98 ARG A CA 1
ATOM 713 C C . ARG A 1 98 ? 5.768 2.691 -3.973 1.00 89.88 98 ARG A C 1
ATOM 715 O O . ARG A 1 98 ? 5.428 1.601 -4.423 1.00 89.88 98 ARG A O 1
ATOM 722 N N . TYR A 1 99 ? 5.156 3.302 -2.970 1.00 91.94 99 TYR A N 1
ATOM 723 C CA . TYR A 1 99 ? 4.044 2.714 -2.244 1.00 91.94 99 TYR A CA 1
ATOM 724 C C . TYR A 1 99 ? 2.822 3.617 -2.319 1.00 91.94 99 TYR A C 1
ATOM 726 O O . TYR A 1 99 ? 2.920 4.820 -2.062 1.00 91.94 99 TYR A O 1
ATOM 734 N N . GLU A 1 100 ? 1.672 3.026 -2.615 1.00 93.75 100 GLU A N 1
ATOM 735 C CA . GLU A 1 100 ? 0.381 3.628 -2.310 1.00 93.75 100 GLU A CA 1
ATOM 736 C C . GLU A 1 100 ? 0.110 3.403 -0.819 1.00 93.75 100 GLU A C 1
ATOM 738 O O . GLU A 1 100 ? 0.105 2.273 -0.328 1.00 93.75 100 GLU A O 1
ATOM 743 N N . VAL A 1 101 ? -0.084 4.491 -0.084 1.00 96.06 101 VAL A N 1
ATOM 744 C CA . VAL A 1 101 ? -0.394 4.487 1.343 1.00 96.06 101 VAL A CA 1
ATOM 745 C C . VAL A 1 101 ? -1.880 4.754 1.494 1.00 96.06 101 VAL A C 1
ATOM 747 O O . VAL A 1 101 ? -2.345 5.851 1.193 1.00 96.06 101 VAL A O 1
ATOM 750 N N . VAL A 1 102 ? -2.628 3.783 2.002 1.00 97.06 102 VAL A N 1
ATOM 751 C CA . VAL A 1 102 ? -4.079 3.869 2.182 1.00 97.06 102 VAL A CA 1
ATOM 752 C C . VAL A 1 102 ? -4.395 3.929 3.669 1.00 97.06 102 VAL A C 1
ATOM 754 O O . VAL A 1 102 ? -4.100 3.001 4.415 1.00 97.06 102 VAL A O 1
ATOM 757 N N . LYS A 1 103 ? -5.026 5.015 4.117 1.00 98.00 103 LYS A N 1
ATOM 758 C CA . LYS A 1 103 ? -5.535 5.130 5.487 1.00 98.00 103 LYS A CA 1
ATOM 759 C C . LYS A 1 103 ? -6.993 4.707 5.519 1.00 98.00 103 LYS A C 1
ATOM 761 O O . LYS A 1 103 ? -7.800 5.189 4.719 1.00 98.00 103 LYS A O 1
ATOM 766 N N . ILE A 1 104 ? -7.331 3.825 6.450 1.00 98.25 104 ILE A N 1
ATOM 767 C CA . ILE A 1 104 ? -8.685 3.305 6.627 1.00 98.25 104 ILE A CA 1
ATOM 768 C C . ILE A 1 104 ? -9.165 3.499 8.061 1.00 98.25 104 ILE A C 1
ATOM 770 O O . ILE A 1 104 ? -8.371 3.558 8.997 1.00 98.25 104 ILE A O 1
ATOM 774 N N . GLU A 1 105 ? -10.478 3.581 8.216 1.00 98.31 105 GLU A N 1
ATOM 775 C CA . GLU A 1 105 ? -11.184 3.513 9.490 1.00 98.31 105 GLU A CA 1
ATOM 776 C C . GLU A 1 105 ? -12.133 2.314 9.467 1.00 98.31 105 GLU A C 1
ATOM 778 O O . GLU A 1 105 ? -12.849 2.100 8.480 1.00 98.31 105 GLU A O 1
ATOM 783 N N . LEU A 1 106 ? -12.110 1.531 10.543 1.00 98.19 106 LEU A N 1
ATOM 784 C CA . LEU A 1 106 ? -12.961 0.359 10.738 1.00 98.19 106 LEU A CA 1
ATOM 785 C C . LEU A 1 106 ? -14.239 0.728 11.521 1.00 98.19 106 LEU A C 1
ATOM 787 O O . LEU A 1 106 ? -14.347 1.841 12.038 1.00 98.19 106 LEU A O 1
ATOM 791 N N . PRO A 1 107 ? -15.235 -0.175 11.639 1.00 98.06 107 PRO A N 1
ATOM 792 C CA . PRO A 1 107 ? -16.504 0.129 12.307 1.00 98.06 107 PRO A CA 1
ATOM 793 C C . PRO A 1 107 ? -16.372 0.433 13.805 1.00 98.06 107 PRO A C 1
ATOM 795 O O . PRO A 1 107 ? -17.256 1.063 14.375 1.00 98.06 107 PRO A O 1
ATOM 798 N N . ASP A 1 108 ? -15.281 -0.002 14.435 1.00 97.50 108 ASP A N 1
ATOM 799 C CA . ASP A 1 108 ? -14.927 0.324 15.821 1.00 97.50 108 ASP A CA 1
ATOM 800 C C . ASP A 1 108 ? -14.188 1.671 15.957 1.00 97.50 108 ASP A C 1
ATOM 802 O O . ASP A 1 108 ? -13.716 2.012 17.040 1.00 97.50 108 ASP A O 1
ATOM 806 N N . HIS A 1 109 ? -14.093 2.439 14.866 1.00 97.25 109 HIS A N 1
ATOM 807 C CA . HIS A 1 109 ? -13.352 3.695 14.733 1.00 97.25 109 HIS A CA 1
ATOM 808 C C . HIS A 1 109 ? -11.829 3.578 14.881 1.00 97.25 109 HIS A C 1
ATOM 810 O O . HIS A 1 109 ? -11.137 4.600 14.929 1.00 97.25 109 HIS A O 1
ATOM 816 N N . SER A 1 110 ? -11.275 2.361 14.904 1.00 97.69 110 SER A N 1
ATOM 817 C CA . SER A 1 110 ? -9.829 2.180 14.817 1.00 97.69 110 SER A CA 1
ATOM 818 C C . SER A 1 110 ? -9.315 2.611 13.441 1.00 97.69 110 SER A C 1
ATOM 820 O O . SER A 1 110 ? -9.969 2.404 12.413 1.00 97.69 110 SER A O 1
ATOM 822 N N . GLN A 1 111 ? -8.140 3.244 13.423 1.00 97.62 111 GLN A N 1
ATOM 823 C CA . GLN A 1 111 ? -7.480 3.686 12.198 1.00 97.62 111 GLN A CA 1
ATOM 824 C C . GLN A 1 111 ? -6.298 2.783 11.872 1.00 97.62 111 GLN A C 1
ATOM 826 O O . GLN A 1 111 ? -5.487 2.482 12.746 1.00 97.62 111 GLN A O 1
ATOM 831 N N . HIS A 1 112 ? -6.176 2.417 10.599 1.00 96.19 112 HIS A N 1
ATOM 832 C CA . HIS A 1 112 ? -5.077 1.603 10.084 1.00 96.19 112 HIS A CA 1
ATOM 833 C C . HIS A 1 112 ? -4.464 2.279 8.864 1.00 96.19 112 HIS A C 1
ATOM 835 O O . HIS A 1 112 ? -5.140 2.999 8.126 1.00 96.19 112 HIS A O 1
ATOM 841 N N . THR A 1 113 ? -3.170 2.055 8.660 1.00 97.00 113 THR A N 1
ATOM 842 C CA . THR A 1 113 ? -2.459 2.470 7.449 1.00 97.00 113 THR A CA 1
ATOM 843 C C . THR A 1 113 ? -1.992 1.216 6.735 1.00 97.00 113 THR A C 1
ATOM 845 O O . THR A 1 113 ? -1.359 0.372 7.358 1.00 97.00 113 THR A O 1
ATOM 848 N N . VAL A 1 114 ? -2.332 1.106 5.455 1.00 95.81 114 VAL A N 1
ATOM 849 C CA . VAL A 1 114 ? -1.980 -0.022 4.599 1.00 95.81 114 VAL A CA 1
ATOM 850 C C . VAL A 1 114 ? -1.042 0.455 3.496 1.00 95.81 114 VAL A C 1
ATOM 852 O O . VAL A 1 114 ? -1.317 1.466 2.851 1.00 95.81 114 VAL A O 1
ATOM 855 N N . PHE A 1 115 ? 0.049 -0.264 3.272 1.00 94.81 115 PHE A N 1
ATOM 856 C CA . PHE A 1 115 ? 1.049 0.012 2.251 1.00 94.81 115 PHE A CA 1
ATOM 857 C C . PHE A 1 115 ? 0.929 -1.007 1.119 1.00 94.81 115 PHE A C 1
ATOM 859 O O . PHE A 1 115 ? 0.993 -2.218 1.338 1.00 94.81 115 PHE A O 1
ATOM 866 N N . PHE A 1 116 ? 0.787 -0.503 -0.101 1.00 93.31 116 PHE A N 1
ATOM 867 C CA . PHE A 1 116 ? 0.762 -1.296 -1.321 1.00 93.31 116 PHE A CA 1
ATOM 868 C C . PHE A 1 116 ? 1.960 -0.938 -2.185 1.00 93.31 116 PHE A C 1
ATOM 870 O O . PHE A 1 116 ? 2.138 0.228 -2.527 1.00 93.31 116 PHE A O 1
ATOM 877 N N . ASP A 1 117 ? 2.776 -1.921 -2.548 1.00 91.75 117 ASP A N 1
ATOM 878 C CA . ASP A 1 117 ? 3.880 -1.716 -3.480 1.00 91.75 117 ASP A CA 1
ATOM 879 C C . ASP A 1 117 ? 3.321 -1.597 -4.902 1.00 91.75 117 ASP A C 1
ATOM 881 O O . ASP A 1 117 ? 2.723 -2.537 -5.430 1.00 91.75 117 ASP A O 1
ATOM 885 N N . ILE A 1 118 ? 3.516 -0.418 -5.492 1.00 91.31 118 ILE A N 1
ATOM 886 C CA . ILE A 1 118 ? 3.084 -0.055 -6.846 1.00 91.31 118 ILE A CA 1
ATOM 887 C C . ILE A 1 118 ? 4.286 0.265 -7.746 1.00 91.31 118 ILE A C 1
ATOM 889 O O . ILE A 1 118 ? 4.149 0.956 -8.757 1.00 91.31 118 ILE A O 1
ATOM 893 N N . THR A 1 119 ? 5.485 -0.190 -7.368 1.00 88.88 119 THR A N 1
ATOM 894 C CA . THR A 1 119 ? 6.739 0.147 -8.058 1.00 88.88 119 THR A CA 1
ATOM 895 C C . THR A 1 119 ? 6.699 -0.237 -9.541 1.00 88.88 119 THR A C 1
ATOM 897 O O . THR A 1 119 ? 7.127 0.543 -10.390 1.00 88.88 119 THR A O 1
ATOM 900 N N . GLU A 1 120 ? 6.144 -1.402 -9.884 1.00 85.25 120 GLU A N 1
ATOM 901 C CA . GLU A 1 120 ? 6.060 -1.849 -11.284 1.00 85.25 120 GLU A CA 1
ATOM 902 C C . GLU A 1 120 ? 4.847 -1.286 -12.041 1.00 85.25 120 GLU A C 1
ATOM 904 O O . GLU A 1 120 ? 4.800 -1.336 -13.270 1.00 85.25 120 GLU A O 1
ATOM 909 N N . ASN A 1 121 ? 3.881 -0.704 -11.332 1.00 83.00 121 ASN A N 1
ATOM 910 C CA . ASN A 1 121 ? 2.626 -0.222 -11.900 1.00 83.00 121 ASN A CA 1
ATOM 911 C C . ASN A 1 121 ? 2.770 1.114 -12.634 1.00 83.00 121 ASN A C 1
ATOM 913 O O . ASN A 1 121 ? 2.085 1.345 -13.630 1.00 83.00 121 ASN A O 1
ATOM 917 N N . GLU A 1 122 ? 3.677 1.983 -12.179 1.00 69.94 122 GLU A N 1
ATOM 918 C CA . GLU A 1 122 ? 3.885 3.325 -12.743 1.00 69.94 122 GLU A CA 1
ATOM 919 C C . GLU A 1 122 ? 4.147 3.279 -14.256 1.00 69.94 122 GLU A C 1
ATOM 921 O O . GLU A 1 122 ? 3.514 4.001 -15.028 1.00 69.94 122 GLU A O 1
ATOM 926 N N . LYS A 1 123 ? 5.006 2.351 -14.697 1.00 68.38 123 LYS A N 1
ATOM 927 C CA . LYS A 1 123 ? 5.360 2.167 -16.115 1.00 68.38 123 LYS A CA 1
ATOM 928 C C . LYS A 1 123 ? 4.134 1.819 -16.970 1.00 68.38 123 LYS A C 1
ATOM 930 O O . LYS A 1 123 ? 4.019 2.255 -18.120 1.00 68.38 123 LYS A O 1
ATOM 935 N N . THR A 1 124 ? 3.215 1.037 -16.409 1.00 67.62 124 THR A N 1
ATOM 936 C CA . THR A 1 124 ? 2.025 0.538 -17.102 1.00 67.62 124 THR A CA 1
ATOM 937 C C . THR A 1 124 ? 0.919 1.589 -17.132 1.00 67.62 124 THR A C 1
ATOM 939 O O . THR A 1 124 ? 0.345 1.848 -18.191 1.00 67.62 124 THR A O 1
ATOM 942 N N . TRP A 1 125 ? 0.646 2.255 -16.008 1.00 67.94 125 TRP A N 1
ATOM 943 C CA . TRP A 1 125 ? -0.438 3.239 -15.911 1.00 67.94 125 TRP A CA 1
ATOM 944 C C . TRP A 1 125 ? -0.123 4.539 -16.660 1.00 67.94 125 TRP A C 1
ATOM 946 O O . TRP A 1 125 ? -1.004 5.104 -17.309 1.00 67.94 125 TRP A O 1
ATOM 956 N N . ASP A 1 126 ? 1.140 4.975 -16.696 1.00 64.00 126 ASP A N 1
ATOM 957 C CA . ASP A 1 126 ? 1.569 6.094 -17.551 1.00 64.00 126 ASP A CA 1
ATOM 958 C C . ASP A 1 126 ? 1.318 5.843 -19.040 1.00 64.00 126 ASP A C 1
ATOM 960 O O . ASP A 1 126 ? 1.046 6.777 -19.799 1.00 64.00 126 ASP A O 1
ATOM 964 N N . SER A 1 127 ? 1.400 4.583 -19.461 1.00 60.22 127 SER A N 1
ATOM 965 C CA . SER A 1 127 ? 1.173 4.176 -20.847 1.00 60.22 127 SER A CA 1
ATOM 966 C C . SER A 1 127 ? -0.318 4.100 -21.192 1.00 60.22 127 SER A C 1
ATOM 968 O O . SER A 1 127 ? -0.687 4.345 -22.340 1.00 60.22 127 SER A O 1
ATOM 970 N N . GLN A 1 128 ? -1.178 3.803 -20.212 1.00 58.88 128 GLN A N 1
ATOM 971 C CA . GLN A 1 128 ? -2.635 3.750 -20.383 1.00 58.88 128 GLN A CA 1
ATOM 972 C C . GLN A 1 128 ? -3.280 5.142 -20.395 1.00 58.88 128 GLN A C 1
ATOM 974 O O . GLN A 1 128 ?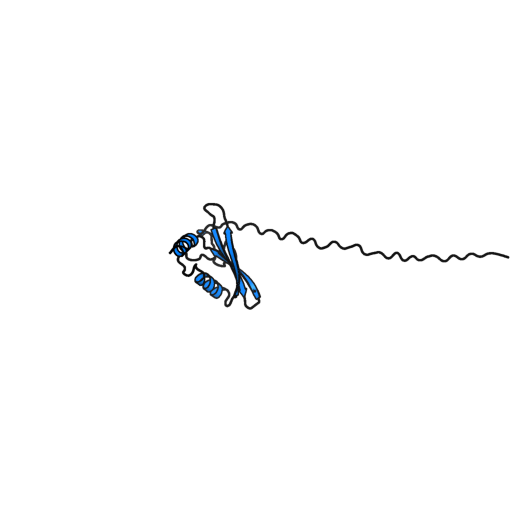 -4.198 5.372 -21.169 1.00 58.88 128 GLN A O 1
ATOM 979 N N . ARG A 1 129 ? -2.769 6.103 -19.612 1.00 59.81 129 ARG A N 1
ATOM 980 C CA . ARG A 1 129 ? -3.301 7.484 -19.565 1.00 59.81 129 ARG A CA 1
ATOM 981 C C . ARG A 1 129 ? -3.049 8.313 -20.830 1.00 59.81 129 ARG A C 1
ATOM 983 O O . ARG A 1 129 ? -3.588 9.409 -20.959 1.00 59.81 129 ARG A O 1
ATOM 990 N N . LYS A 1 130 ? -2.182 7.838 -21.728 1.00 58.44 130 LYS A N 1
ATOM 991 C CA . LYS A 1 130 ? -1.838 8.506 -22.996 1.00 58.44 130 LYS A CA 1
ATOM 992 C C . LYS A 1 130 ? -2.641 7.990 -24.197 1.00 58.44 130 LYS A C 1
ATOM 994 O O . LYS A 1 130 ? -2.440 8.511 -25.293 1.00 58.44 130 LYS A O 1
ATOM 999 N N . GLN A 1 131 ? -3.477 6.971 -24.004 1.00 51.56 131 GLN A N 1
ATOM 1000 C CA . GLN A 1 131 ? -4.383 6.420 -25.018 1.00 51.56 131 GLN A CA 1
ATOM 1001 C C . GLN A 1 131 ? -5.780 7.008 -24.838 1.00 51.56 131 GLN A C 1
ATOM 1003 O O . GLN A 1 131 ? -6.444 7.215 -25.876 1.00 51.56 131 GLN A O 1
#

Radius of gyration: 31.43 Å; chains: 1; bounding box: 35×73×111 Å

Secondary structure (DSSP, 8-state):
----------------PPPPPPPP--PPPP-PPPPPPPPGGG------SSGGGPEEPPTT-TGGGHHHHHHHHHHHHSS-EEEEEEEEEES-GGG-EEEEEEEEE-TT--EEEEEEE-TTHHHHHHHHTT-

pLDDT: mean 75.04, std 19.65, range [37.25, 98.31]